Protein AF-A0AAE5CD19-F1 (afdb_monomer)

Radius of gyration: 21.69 Å; Cα contacts (8 Å, |Δi|>4): 162; chains: 1; bounding box: 69×57×40 Å

Solvent-accessible surface area (backbone atoms only — not comparable to full-atom values): 7907 Å² total; per-residue (Å²): 138,84,85,74,81,78,76,80,74,82,82,77,81,80,73,78,92,64,81,85,75,80,87,61,86,78,75,62,69,65,60,58,51,48,54,55,46,37,50,36,48,56,44,69,66,53,40,55,55,31,34,71,32,53,20,69,50,79,96,40,81,47,57,15,34,71,37,61,49,68,85,65,26,62,95,96,45,74,16,48,37,69,41,27,36,34,30,17,65,59,50,43,35,77,86,30,97,73,5,43,59,59,56,62,34,64,70,57,36,20,67,74,57,75,46,55,65,70,56,47,8,51,52,49,52,48,53,62,56,59,70,80,111

Mean predicted aligned error: 9.45 Å

Secondary structure (DSSP, 8-state):
----------------SS-----SPPPPHHHHHHHHHHHHHS-HHHHHHHHTSBPSSTT--SBPEEEEPTTSSSTT-PPPGGGEEEE-HHHHSTTSTT-HHHH-SHHHHHHHHT--HHHHHHHHHHHHHHTT-

pLDDT: mean 85.69, std 14.54, range [39.94, 97.56]

Sequence (133 aa):
MTDRKGYRQWNSTLRRRTPLRANKRLRPVGDKKRERWERAYGSEERVTFVGRMECCVPGCENPSECAHLPGSGGMGMKGPYTETINLCPRHHRHDFDGSLHDLGSVERFDAKWKTDLRQVAKDLQRKWRERDE

Foldseek 3Di:
DDDDPDDPPDPCPDDDPDPDDPPDDDDDPVVVVVVLCCQQAVDPVSQVVLQQDFAQQPPGRAGFGFAAAAPQDDVPGGHGNLRTAGHHCAQDDPPHDLRCVNLRHQVSNCVVRVGNSNVRSNVSVVVVVVVVD

Nearest PDB structures (foldseek):
  6xzt-assembly2_B  TM=2.558E-01  e=4.563E+00  Thermus oshimai JL-2
  7ada-assembly2_B  TM=2.622E-01  e=5.957E+00  Thermus oshimai JL-2

Structure (mmCIF, N/CA/C/O backbone):
data_AF-A0AAE5CD19-F1
#
_entry.id   AF-A0AAE5CD19-F1
#
loop_
_atom_site.group_PDB
_atom_site.id
_atom_site.type_symbol
_atom_site.label_atom_id
_atom_site.label_alt_id
_atom_site.label_comp_id
_atom_site.label_asym_id
_atom_site.label_entity_id
_atom_site.label_seq_id
_atom_site.pdbx_PDB_ins_code
_atom_site.Cartn_x
_atom_site.Cartn_y
_atom_site.Cartn_z
_atom_site.occupancy
_atom_site.B_iso_or_equiv
_atom_site.auth_seq_id
_atom_site.auth_comp_id
_atom_site.auth_asym_id
_atom_site.auth_atom_id
_atom_site.pdbx_PDB_model_num
ATOM 1 N N . MET A 1 1 ? 48.087 15.280 16.980 1.00 39.94 1 MET A N 1
ATOM 2 C CA . MET A 1 1 ? 47.480 16.548 16.520 1.00 39.94 1 MET A CA 1
ATOM 3 C C . MET A 1 1 ? 46.098 16.237 15.963 1.00 39.94 1 MET A C 1
ATOM 5 O O . MET A 1 1 ? 45.994 15.764 14.843 1.00 39.94 1 MET A O 1
ATOM 9 N N . THR A 1 2 ? 45.048 16.372 16.775 1.00 45.84 2 THR A N 1
ATOM 10 C CA . THR A 1 2 ? 43.661 16.098 16.362 1.00 45.84 2 THR A CA 1
ATOM 11 C C . THR A 1 2 ? 42.988 17.407 15.974 1.00 45.84 2 THR A C 1
ATOM 13 O O . THR A 1 2 ? 42.637 18.204 16.846 1.00 45.84 2 THR A O 1
ATOM 16 N N . ASP A 1 3 ? 42.842 17.620 14.671 1.00 45.28 3 ASP A N 1
ATOM 17 C CA . ASP A 1 3 ? 42.113 18.736 14.077 1.00 45.28 3 ASP A CA 1
ATOM 18 C C . ASP A 1 3 ? 40.611 18.589 14.393 1.00 45.28 3 ASP A C 1
ATOM 20 O O . ASP A 1 3 ? 39.912 17.711 13.874 1.00 45.28 3 ASP A O 1
ATOM 24 N N . ARG A 1 4 ? 40.120 19.382 15.353 1.00 47.47 4 ARG A N 1
ATOM 25 C CA . ARG A 1 4 ? 38.695 19.447 15.694 1.00 47.47 4 ARG A CA 1
ATOM 26 C C . ARG A 1 4 ? 38.021 20.366 14.681 1.00 47.47 4 ARG A C 1
ATOM 28 O O . ARG A 1 4 ? 38.091 21.584 14.815 1.00 47.47 4 ARG A O 1
ATOM 35 N N . LYS A 1 5 ? 37.319 19.765 13.715 1.00 52.84 5 LYS A N 1
ATOM 36 C CA . LYS A 1 5 ? 36.397 20.442 12.789 1.00 52.84 5 LYS A CA 1
ATOM 37 C C . LYS A 1 5 ? 35.542 21.469 13.543 1.00 52.84 5 LYS A C 1
ATOM 39 O O . LYS A 1 5 ? 34.690 21.108 14.355 1.00 52.84 5 LYS A O 1
ATOM 44 N N . GLY A 1 6 ? 35.790 22.748 13.266 1.00 45.53 6 GLY A N 1
ATOM 45 C CA . GLY A 1 6 ? 35.013 23.862 13.788 1.00 45.53 6 GLY A CA 1
ATOM 46 C C . GLY A 1 6 ? 33.579 23.803 13.272 1.00 45.53 6 GLY A C 1
ATOM 47 O O . GLY A 1 6 ? 33.321 24.007 12.087 1.00 45.53 6 GLY A O 1
ATOM 48 N N . TYR A 1 7 ? 32.628 23.541 14.164 1.00 54.97 7 TYR A N 1
ATOM 49 C CA . TYR A 1 7 ? 31.220 23.778 13.876 1.00 54.97 7 TYR A CA 1
ATOM 50 C C . TYR A 1 7 ? 31.005 25.294 13.786 1.00 54.97 7 TYR A C 1
ATOM 52 O O . TYR A 1 7 ? 31.209 26.011 14.767 1.00 54.97 7 TYR A O 1
ATOM 60 N N . ARG A 1 8 ? 30.614 25.800 12.606 1.00 56.47 8 ARG A N 1
ATOM 61 C CA . ARG A 1 8 ? 30.170 27.193 12.436 1.00 56.47 8 ARG A CA 1
ATOM 62 C C . ARG A 1 8 ? 29.020 27.453 13.412 1.00 56.47 8 ARG A C 1
ATOM 64 O O . ARG A 1 8 ? 27.945 26.877 13.259 1.00 56.47 8 ARG A O 1
ATOM 71 N N . GLN A 1 9 ? 29.245 28.314 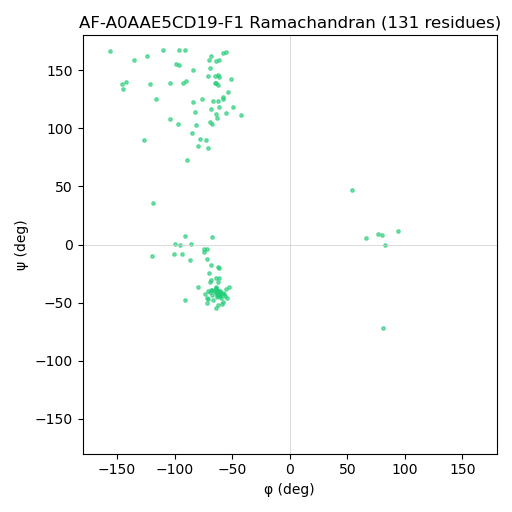14.403 1.00 59.34 9 GLN A N 1
ATOM 72 C CA . GLN A 1 9 ? 28.179 28.802 15.272 1.00 59.34 9 GLN A CA 1
ATOM 73 C C . GLN A 1 9 ? 27.105 29.483 14.417 1.00 59.34 9 GLN A C 1
ATOM 75 O O . GLN A 1 9 ? 27.388 30.352 13.591 1.00 59.34 9 GLN A O 1
ATOM 80 N N . TRP A 1 10 ? 25.865 29.047 14.601 1.00 57.53 10 TRP A N 1
ATOM 81 C CA . TRP A 1 10 ? 24.693 29.584 13.925 1.00 57.53 10 TRP A CA 1
ATOM 82 C C . TRP A 1 10 ? 24.430 31.003 14.454 1.00 57.53 10 TRP A C 1
ATOM 84 O O . TRP A 1 10 ? 23.988 31.174 15.587 1.00 57.53 10 TRP A O 1
ATOM 94 N N . ASN A 1 11 ? 24.745 32.035 13.668 1.00 62.69 11 ASN A N 1
ATOM 95 C CA . ASN A 1 11 ? 24.623 33.430 14.097 1.00 62.69 11 ASN A CA 1
ATOM 96 C C . ASN A 1 11 ? 23.217 33.971 13.768 1.00 62.69 11 ASN A C 1
ATOM 98 O O . ASN A 1 11 ? 23.029 34.719 12.808 1.00 62.69 11 ASN A O 1
ATOM 102 N N . SER A 1 12 ? 22.191 33.537 14.510 1.00 63.88 12 SER A N 1
ATOM 103 C CA . SER A 1 12 ? 20.818 34.016 14.300 1.00 63.88 12 SER A CA 1
ATOM 104 C C . SER A 1 12 ? 20.601 35.382 14.955 1.00 63.88 12 SER A C 1
ATOM 106 O O . SER A 1 12 ? 20.082 35.485 16.065 1.00 63.88 12 SER A O 1
ATOM 108 N N . THR A 1 13 ? 20.954 36.455 14.251 1.00 66.00 13 THR A N 1
ATOM 109 C CA . THR A 1 13 ? 20.591 37.835 14.634 1.00 66.00 13 THR A CA 1
ATOM 110 C C . THR A 1 13 ? 19.114 38.160 14.369 1.00 66.00 13 THR A C 1
ATOM 112 O O . THR A 1 13 ? 18.625 39.225 14.748 1.00 66.00 13 THR A O 1
ATOM 115 N N . LEU A 1 14 ? 18.363 37.233 13.764 1.00 70.06 14 LEU A N 1
ATOM 116 C CA . LEU A 1 14 ? 16.932 37.363 13.500 1.00 70.06 14 LEU A CA 1
ATOM 117 C C . LEU A 1 14 ? 16.116 37.219 14.794 1.00 70.06 14 LEU A C 1
ATOM 119 O O . LEU A 1 14 ? 15.671 36.133 15.164 1.00 70.06 14 LEU A O 1
ATOM 123 N N . ARG A 1 15 ? 15.881 38.340 15.480 1.00 63.88 15 ARG A N 1
ATOM 124 C CA . ARG A 1 15 ? 14.909 38.420 16.579 1.00 63.88 15 ARG A CA 1
ATOM 125 C C . ARG A 1 15 ? 13.514 38.665 16.002 1.00 63.88 15 ARG A C 1
ATOM 127 O O . ARG A 1 15 ? 13.294 39.645 15.291 1.00 63.88 15 ARG A O 1
ATOM 134 N N . ARG A 1 16 ? 12.550 37.786 16.302 1.00 61.62 16 ARG A N 1
ATOM 135 C CA . ARG A 1 16 ? 11.141 38.013 15.931 1.00 61.62 16 ARG A CA 1
ATOM 136 C C . ARG A 1 16 ? 10.627 39.275 16.627 1.00 61.62 16 ARG A C 1
ATOM 138 O O . ARG A 1 16 ? 10.657 39.350 17.849 1.00 61.62 16 ARG A O 1
ATOM 145 N N . ARG A 1 17 ? 10.125 40.237 15.844 1.00 69.50 17 ARG A N 1
ATOM 146 C CA . ARG A 1 17 ? 9.523 41.487 16.349 1.00 69.50 17 ARG A CA 1
ATOM 147 C C . ARG A 1 17 ? 8.180 41.267 17.049 1.00 69.50 17 ARG A C 1
ATOM 149 O O . ARG A 1 17 ? 7.795 42.069 17.889 1.00 69.50 17 ARG A O 1
ATOM 156 N N . THR A 1 18 ? 7.477 40.185 16.719 1.00 74.12 18 THR A N 1
ATOM 157 C CA . THR A 1 18 ? 6.143 39.892 17.254 1.00 74.12 18 THR A CA 1
ATOM 158 C C . THR A 1 18 ? 6.189 38.609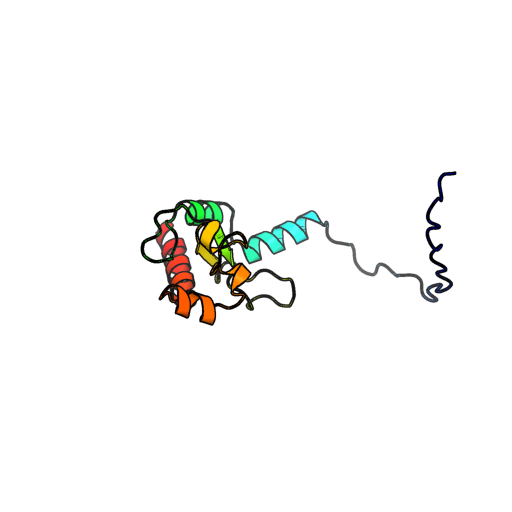 18.083 1.00 74.12 18 THR A C 1
ATOM 160 O O . THR A 1 18 ? 6.620 37.574 17.560 1.00 74.12 18 THR A O 1
ATOM 163 N N . PRO A 1 19 ? 5.750 38.631 19.354 1.00 74.94 19 PRO A N 1
ATOM 164 C CA . PRO A 1 19 ? 5.608 37.409 20.131 1.00 74.94 19 PRO A CA 1
ATOM 165 C C . PRO A 1 19 ? 4.566 36.499 19.470 1.00 74.94 19 PRO A C 1
ATOM 167 O O . PRO A 1 19 ? 3.511 36.962 19.030 1.00 74.94 19 PRO A O 1
ATOM 170 N N . LEU A 1 20 ? 4.857 35.196 19.396 1.00 74.38 20 LEU A N 1
ATOM 171 C CA . LEU A 1 20 ? 3.873 34.208 18.960 1.00 74.38 20 LEU A CA 1
ATOM 172 C C . LEU A 1 20 ? 2.721 34.202 19.964 1.00 74.38 20 LEU A C 1
ATOM 174 O O . LEU A 1 20 ? 2.873 33.734 21.089 1.00 74.38 20 LEU A O 1
ATOM 178 N N . ARG A 1 21 ? 1.559 34.708 19.557 1.00 70.69 21 ARG A N 1
ATOM 179 C CA . ARG A 1 21 ? 0.337 34.546 20.339 1.00 70.69 21 ARG A CA 1
ATOM 180 C C . ARG A 1 21 ? -0.246 33.175 20.022 1.00 70.69 21 ARG A C 1
ATOM 182 O O . ARG A 1 21 ? -0.645 32.907 18.888 1.00 70.69 21 ARG A O 1
ATOM 189 N N . ALA A 1 22 ? -0.259 32.285 21.011 1.00 71.25 22 ALA A N 1
ATOM 190 C CA . ALA A 1 22 ? -0.931 30.998 20.901 1.00 71.25 22 ALA A CA 1
ATOM 191 C C . ALA A 1 22 ? -2.452 31.225 20.920 1.00 71.25 22 ALA A C 1
ATOM 193 O O . ALA A 1 22 ? -3.098 31.127 21.955 1.00 71.25 22 ALA A O 1
ATOM 194 N N . ASN A 1 23 ? -3.028 31.559 19.765 1.00 71.38 23 ASN A N 1
ATOM 195 C CA . ASN A 1 23 ? -4.456 31.878 19.648 1.00 71.38 23 ASN A CA 1
ATOM 196 C C . ASN A 1 23 ? -5.366 30.635 19.718 1.00 71.38 23 ASN A C 1
ATOM 198 O O . ASN A 1 23 ? -6.586 30.766 19.699 1.00 71.38 23 ASN A O 1
ATOM 202 N N . LYS A 1 24 ? -4.798 29.422 19.748 1.00 71.31 24 LYS A N 1
ATOM 203 C CA . LYS A 1 24 ? -5.538 28.154 19.800 1.00 71.31 24 LYS A CA 1
ATOM 204 C C . LYS A 1 24 ? -4.809 27.161 20.700 1.00 71.31 24 LYS A C 1
ATOM 206 O O . LYS A 1 24 ? -3.583 27.056 20.630 1.00 71.31 24 LYS A O 1
ATOM 211 N N . ARG A 1 25 ? -5.561 26.395 21.500 1.00 77.44 25 ARG A N 1
ATOM 212 C CA . ARG A 1 25 ? -5.014 25.227 22.206 1.00 77.44 25 ARG A CA 1
ATOM 213 C C . ARG A 1 25 ? -4.445 24.262 21.167 1.00 77.44 25 ARG A C 1
ATOM 215 O O . ARG A 1 25 ? -5.134 23.890 20.215 1.00 77.44 25 ARG A O 1
ATOM 222 N N . LEU A 1 26 ? -3.179 23.887 21.325 1.00 75.62 26 LEU A N 1
ATOM 223 C CA . LEU A 1 26 ? -2.570 22.872 20.474 1.00 75.62 26 LEU A CA 1
ATOM 224 C C . LEU A 1 26 ? -3.251 21.537 20.770 1.00 75.62 26 LEU A C 1
ATOM 226 O O . LEU A 1 26 ? -3.279 21.094 21.916 1.00 75.62 26 LEU A O 1
ATOM 230 N N . ARG A 1 27 ? -3.804 20.899 19.735 1.00 74.25 27 ARG A N 1
ATOM 231 C CA . ARG A 1 27 ? -4.276 19.517 19.858 1.00 74.25 27 ARG A CA 1
ATOM 232 C C . ARG A 1 27 ? -3.091 18.605 20.209 1.00 74.25 27 ARG A C 1
ATOM 234 O O . ARG A 1 27 ? -2.003 18.837 19.660 1.00 74.25 27 ARG A O 1
ATOM 241 N N . PRO A 1 28 ? -3.295 17.572 21.041 1.00 78.44 28 PRO A N 1
ATOM 242 C CA . PRO A 1 28 ? -2.289 16.551 21.293 1.00 78.44 28 PRO A CA 1
ATOM 243 C C . PRO A 1 28 ? -1.727 15.976 19.989 1.00 78.44 28 PRO A C 1
ATOM 245 O O . PRO A 1 28 ? -2.437 15.783 19.000 1.00 78.44 28 PRO A O 1
ATOM 248 N N . VAL A 1 29 ? -0.424 15.693 19.979 1.00 79.62 29 VAL A N 1
ATOM 249 C CA . VAL A 1 29 ? 0.253 15.099 18.815 1.00 79.62 29 VAL A CA 1
ATOM 250 C C . VAL A 1 29 ? -0.314 13.708 18.494 1.00 79.62 29 VAL A C 1
ATOM 252 O O . VAL A 1 29 ? -0.392 13.342 17.320 1.00 79.62 29 VAL A O 1
ATOM 255 N N . GLY A 1 30 ? -0.755 12.966 19.518 1.00 82.62 30 GLY A N 1
ATOM 256 C CA . GLY A 1 30 ? -1.352 11.633 19.389 1.00 82.62 30 GLY A CA 1
ATOM 257 C C . GLY A 1 30 ? -2.589 11.615 18.493 1.00 82.62 30 GLY A C 1
ATOM 258 O O . GLY A 1 30 ? -2.625 10.845 17.536 1.00 82.62 30 GLY A O 1
ATOM 259 N N . ASP A 1 31 ? -3.537 12.526 18.721 1.00 83.88 31 ASP A N 1
ATOM 260 C CA . ASP A 1 31 ? -4.785 12.596 17.949 1.00 83.88 31 ASP A CA 1
ATOM 261 C C . ASP A 1 31 ? -4.511 12.834 16.463 1.00 83.88 31 ASP A C 1
ATOM 263 O O . ASP A 1 31 ? -5.040 12.142 15.598 1.00 83.88 31 ASP A O 1
ATOM 267 N N . LYS A 1 32 ? -3.598 13.763 16.154 1.00 85.12 32 LYS A N 1
ATOM 268 C CA . LYS A 1 32 ? -3.201 14.057 14.769 1.00 85.12 32 LYS A CA 1
ATOM 269 C C . LYS A 1 32 ? -2.519 12.867 14.097 1.00 85.12 32 LYS A C 1
ATOM 271 O O . LYS A 1 32 ? -2.673 12.670 12.892 1.00 85.12 32 LYS A O 1
ATOM 276 N N . LYS A 1 33 ? -1.719 12.103 14.851 1.00 88.50 33 LYS A N 1
ATOM 277 C CA . LYS A 1 33 ? -1.058 10.894 14.345 1.00 88.50 33 LYS A CA 1
ATOM 278 C C . LYS A 1 33 ? -2.095 9.816 14.035 1.00 88.50 33 LYS A C 1
ATOM 280 O O . LYS A 1 33 ? -2.010 9.216 12.967 1.00 88.50 33 LYS A O 1
ATOM 285 N N . ARG A 1 34 ? -3.070 9.625 14.927 1.00 89.62 34 ARG A N 1
ATOM 286 C CA . ARG A 1 34 ? -4.168 8.672 14.756 1.00 89.62 34 ARG A CA 1
ATOM 287 C C . ARG A 1 34 ? -5.037 9.021 13.548 1.00 89.62 34 ARG A C 1
ATOM 289 O O . ARG A 1 34 ? -5.148 8.196 12.655 1.00 89.62 34 ARG A O 1
ATOM 296 N N . GLU A 1 35 ? -5.528 10.256 13.442 1.00 91.00 35 GLU A N 1
ATOM 297 C CA . GLU A 1 35 ? -6.342 10.707 12.297 1.00 91.00 35 GLU A CA 1
ATOM 298 C C . GLU A 1 35 ? -5.608 10.540 10.961 1.00 91.00 35 GLU A C 1
ATOM 300 O O . GLU A 1 35 ? -6.171 10.085 9.965 1.00 91.00 35 GLU A O 1
ATOM 305 N N . ARG A 1 36 ? -4.313 10.886 10.924 1.00 91.38 36 ARG A N 1
ATOM 306 C CA . ARG A 1 36 ? -3.490 10.702 9.722 1.00 91.38 36 ARG A CA 1
ATOM 307 C C . ARG A 1 36 ? -3.383 9.229 9.342 1.00 91.38 36 ARG A C 1
ATOM 309 O O . ARG A 1 36 ? -3.367 8.922 8.149 1.00 91.38 36 ARG A O 1
ATOM 316 N N . TRP A 1 37 ? -3.245 8.362 10.339 1.00 94.38 37 TRP A N 1
ATOM 317 C CA . TRP A 1 37 ? -3.114 6.930 10.146 1.00 94.38 37 TRP A CA 1
ATOM 318 C C . TRP A 1 37 ? -4.435 6.310 9.682 1.00 94.38 37 TRP A C 1
ATOM 320 O O . TRP A 1 37 ? -4.431 5.627 8.666 1.00 94.38 37 TRP A O 1
ATOM 330 N N . GLU A 1 38 ? -5.561 6.645 10.314 1.00 95.06 38 GLU A N 1
ATOM 331 C CA . GLU A 1 38 ? -6.906 6.199 9.914 1.00 95.06 38 GLU A CA 1
ATOM 332 C C . GLU A 1 38 ? -7.247 6.664 8.492 1.00 95.06 38 GLU A C 1
ATOM 334 O O . GLU A 1 38 ? -7.684 5.875 7.663 1.00 95.06 38 GLU A O 1
ATOM 339 N N . ARG A 1 39 ? -6.939 7.915 8.127 1.00 94.00 39 ARG A N 1
ATOM 340 C CA . ARG A 1 39 ? -7.116 8.387 6.742 1.00 94.00 39 ARG A CA 1
ATOM 341 C C . ARG A 1 39 ? -6.275 7.583 5.741 1.00 94.00 39 ARG A C 1
ATOM 343 O O . ARG A 1 39 ? -6.730 7.316 4.632 1.00 94.00 39 ARG A O 1
ATOM 350 N N . ALA A 1 40 ? -5.032 7.256 6.097 1.00 94.94 40 ALA A N 1
ATOM 351 C CA . ALA A 1 40 ? -4.098 6.593 5.190 1.00 94.94 40 ALA A CA 1
ATOM 352 C C . ALA A 1 40 ? -4.340 5.081 5.077 1.00 94.94 40 ALA A C 1
ATOM 354 O O . ALA A 1 40 ? -4.174 4.533 3.997 1.00 94.94 40 ALA A O 1
ATOM 355 N N . TYR 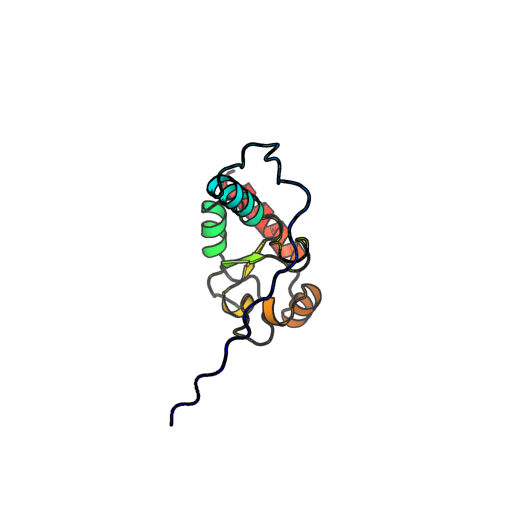A 1 41 ? -4.714 4.407 6.162 1.00 95.19 41 TYR A N 1
ATOM 356 C CA . TYR A 1 41 ? -4.791 2.944 6.228 1.00 95.19 41 TYR A CA 1
ATOM 357 C C . TYR A 1 41 ? -6.191 2.408 6.550 1.00 95.19 41 TYR A C 1
ATOM 359 O O . TYR A 1 41 ? -6.425 1.213 6.414 1.00 95.19 41 TYR A O 1
ATOM 367 N N . GLY A 1 42 ? -7.135 3.269 6.931 1.00 95.25 42 GLY A N 1
ATOM 368 C CA . GLY A 1 42 ? -8.505 2.909 7.294 1.00 95.25 42 GLY A CA 1
ATOM 369 C C . GLY A 1 42 ? -8.584 2.399 8.728 1.00 95.25 42 GLY A C 1
ATOM 370 O O . GLY A 1 42 ? -9.073 3.094 9.614 1.00 95.25 42 GLY A O 1
ATOM 371 N N . SER A 1 43 ? -8.071 1.194 8.959 1.00 95.75 43 SER A N 1
ATOM 372 C CA . SER A 1 43 ? -8.087 0.506 10.251 1.00 95.75 43 SER A CA 1
ATOM 373 C C . SER A 1 43 ? -6.958 -0.524 10.329 1.00 95.75 43 SER A C 1
ATOM 375 O O . SER A 1 43 ? -6.339 -0.867 9.321 1.00 95.75 43 SER A O 1
ATOM 377 N N . GLU A 1 44 ? -6.675 -1.035 11.529 1.00 96.50 44 GLU A N 1
ATOM 378 C CA . GLU A 1 44 ? -5.632 -2.064 11.715 1.00 96.50 44 GLU A CA 1
ATOM 379 C C . GLU A 1 44 ? -6.063 -3.372 11.083 1.00 96.50 44 GLU A C 1
ATOM 381 O O . GLU A 1 44 ? -5.303 -4.021 10.373 1.00 96.50 44 GLU A O 1
ATOM 386 N N . GLU A 1 45 ? -7.343 -3.665 11.234 1.00 96.12 45 GLU A N 1
ATOM 387 C CA . GLU A 1 45 ? -7.993 -4.803 10.631 1.00 96.12 45 GLU A CA 1
ATOM 388 C C . GLU A 1 45 ? -7.882 -4.809 9.101 1.00 96.12 45 GLU A C 1
ATOM 390 O O . GLU A 1 45 ? -7.568 -5.847 8.519 1.00 96.12 45 GLU A O 1
ATOM 395 N N . ARG A 1 46 ? -8.039 -3.650 8.443 1.00 95.81 46 ARG A N 1
ATOM 396 C CA . ARG A 1 46 ? -7.816 -3.528 6.996 1.00 95.81 46 ARG A CA 1
ATOM 397 C C . ARG A 1 46 ? -6.372 -3.839 6.633 1.00 95.81 46 ARG A C 1
ATOM 399 O O . ARG A 1 46 ? -6.128 -4.554 5.666 1.00 95.81 46 ARG A O 1
ATOM 406 N N . VAL A 1 47 ? -5.410 -3.326 7.397 1.00 97.06 47 VAL A N 1
ATOM 407 C CA . VAL A 1 47 ? -3.986 -3.609 7.164 1.00 97.06 47 VAL A CA 1
ATOM 408 C C . VAL A 1 47 ? -3.698 -5.102 7.323 1.00 97.06 47 VAL A C 1
ATOM 410 O O . VAL A 1 47 ? -3.016 -5.674 6.476 1.00 97.06 47 VAL A O 1
ATOM 413 N N . THR A 1 48 ? -4.254 -5.752 8.347 1.00 96.69 48 THR A N 1
ATOM 414 C CA . THR A 1 48 ? -4.133 -7.202 8.544 1.00 96.69 48 THR A CA 1
ATOM 415 C C . THR A 1 48 ? -4.798 -7.993 7.420 1.00 96.69 48 THR A C 1
ATOM 417 O O . THR A 1 48 ? -4.222 -8.971 6.950 1.00 96.69 48 THR A O 1
ATOM 420 N N . PHE A 1 49 ? -5.980 -7.575 6.964 1.00 96.12 49 PHE A N 1
ATOM 421 C CA . PHE A 1 49 ? -6.679 -8.186 5.835 1.00 96.12 49 PHE A CA 1
ATOM 422 C C . PHE A 1 49 ? -5.830 -8.134 4.563 1.00 96.12 49 PHE A C 1
ATOM 424 O O . PHE A 1 49 ? -5.566 -9.176 3.970 1.00 96.12 49 PHE A O 1
ATOM 431 N N . VAL A 1 50 ? -5.319 -6.951 4.203 1.00 96.88 50 VAL A N 1
ATOM 432 C CA . VAL A 1 50 ? -4.422 -6.783 3.048 1.00 96.88 50 VAL A CA 1
ATOM 433 C C . VAL A 1 50 ? -3.151 -7.614 3.215 1.00 96.88 50 VAL A C 1
ATOM 435 O O . VAL A 1 50 ? -2.697 -8.236 2.261 1.00 96.88 50 VAL A O 1
ATOM 438 N N . GLY A 1 51 ? -2.603 -7.672 4.432 1.00 96.56 51 GLY A N 1
ATOM 439 C CA . GLY A 1 51 ? -1.386 -8.421 4.742 1.00 96.56 51 GLY A CA 1
ATOM 440 C C . GLY A 1 51 ? -1.485 -9.935 4.530 1.00 96.56 51 GLY A C 1
ATOM 441 O O . GLY A 1 51 ? -0.469 -10.613 4.410 1.00 96.56 51 GLY A O 1
ATOM 442 N N . ARG A 1 52 ? -2.707 -10.473 4.475 1.00 95.44 52 ARG A N 1
ATOM 443 C CA . ARG A 1 52 ? -2.981 -11.895 4.217 1.00 95.44 52 ARG A CA 1
ATOM 444 C C . ARG A 1 52 ? -3.236 -12.202 2.742 1.00 95.44 52 ARG A C 1
ATOM 446 O O . ARG A 1 52 ? -3.360 -13.368 2.392 1.00 95.44 52 ARG A O 1
ATOM 453 N N . MET A 1 53 ? -3.346 -11.183 1.893 1.00 95.62 53 MET A N 1
ATOM 454 C CA . MET A 1 53 ? -3.576 -11.363 0.463 1.00 95.62 53 MET A CA 1
ATOM 455 C C . MET A 1 53 ? -2.260 -11.617 -0.276 1.00 95.62 53 MET A C 1
ATOM 457 O O . MET A 1 53 ? -1.207 -11.088 0.090 1.00 95.62 53 MET A O 1
ATOM 461 N N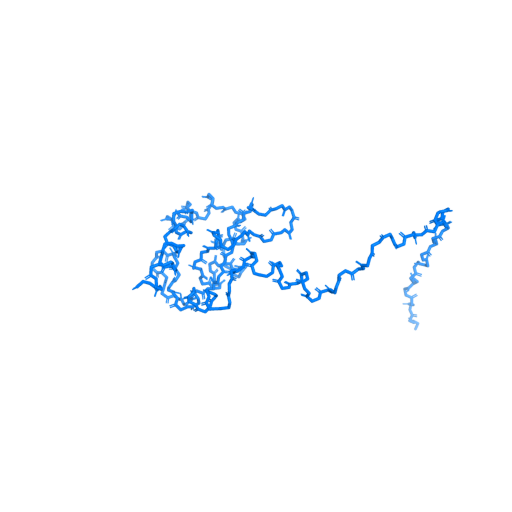 . GLU A 1 54 ? -2.338 -12.374 -1.364 1.00 96.06 54 GLU A N 1
ATOM 462 C CA . GLU A 1 54 ? -1.241 -12.520 -2.324 1.00 96.06 54 GLU A CA 1
ATOM 463 C C . GLU A 1 54 ? -0.933 -11.188 -3.006 1.00 96.06 54 GLU A C 1
ATOM 465 O O . GLU A 1 54 ? -1.773 -10.288 -3.047 1.00 96.06 54 GLU A O 1
ATOM 470 N N . CYS A 1 55 ? 0.278 -11.043 -3.531 1.00 97.06 55 CYS A N 1
ATOM 471 C CA . CYS A 1 55 ? 0.690 -9.855 -4.265 1.00 97.06 55 CYS A CA 1
ATOM 472 C C . CYS A 1 55 ? -0.135 -9.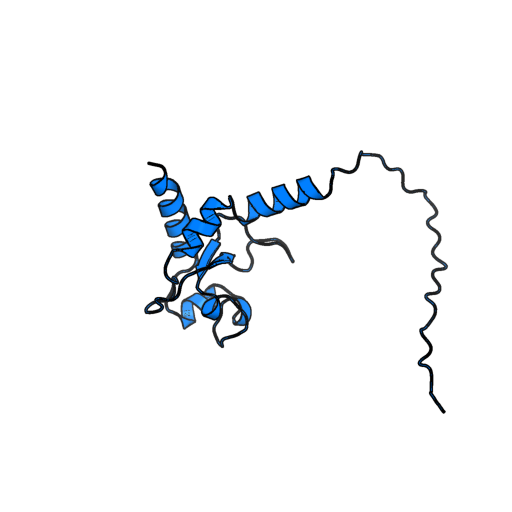691 -5.549 1.00 97.06 55 CYS A C 1
ATOM 474 O O . CYS A 1 55 ? -0.373 -10.651 -6.273 1.00 97.06 55 CYS A O 1
ATOM 476 N N . CYS A 1 56 ? -0.533 -8.464 -5.886 1.00 96.81 56 CYS A N 1
ATOM 477 C CA . CYS A 1 56 ? -1.299 -8.202 -7.106 1.00 96.81 56 CYS A CA 1
ATOM 478 C C . CYS A 1 56 ? -0.479 -8.333 -8.404 1.00 96.81 56 CYS A C 1
ATOM 480 O O . CYS A 1 56 ? -1.032 -8.181 -9.491 1.00 96.81 56 CYS A O 1
ATOM 482 N N . VAL A 1 57 ? 0.832 -8.581 -8.308 1.00 96.81 57 VAL A N 1
ATOM 483 C CA . VAL A 1 57 ? 1.691 -8.859 -9.465 1.00 96.81 57 VAL A CA 1
ATOM 484 C C . VAL A 1 57 ? 1.442 -10.296 -9.948 1.00 96.81 57 VAL A C 1
ATOM 486 O O . VAL A 1 57 ? 1.605 -11.222 -9.151 1.00 96.81 57 VAL A O 1
ATOM 489 N N . PRO A 1 58 ? 1.099 -10.513 -11.233 1.00 95.81 58 PRO A N 1
ATOM 490 C CA . PRO A 1 58 ? 0.834 -11.841 -11.776 1.00 95.81 58 PRO A CA 1
ATOM 491 C C . PRO A 1 58 ? 1.988 -12.819 -11.523 1.00 95.81 58 PRO A C 1
ATOM 493 O O . PRO A 1 58 ? 3.148 -12.507 -11.789 1.00 95.81 58 PRO A O 1
ATOM 496 N N . GLY A 1 59 ? 1.663 -14.009 -11.012 1.00 94.25 59 GLY A N 1
ATOM 497 C CA . GLY A 1 59 ? 2.645 -15.052 -10.697 1.00 94.25 59 GLY A CA 1
ATOM 498 C C . GLY A 1 59 ? 3.453 -14.817 -9.415 1.00 94.25 59 GLY A C 1
ATOM 499 O O . GLY A 1 59 ? 4.419 -15.537 -9.172 1.00 94.25 59 GLY A O 1
ATOM 500 N N . CYS A 1 60 ? 3.100 -13.822 -8.592 1.00 95.00 60 CYS A N 1
ATOM 501 C CA . CYS A 1 60 ? 3.744 -13.587 -7.303 1.00 95.00 60 CYS A CA 1
ATOM 502 C C . CYS A 1 60 ? 2.867 -14.052 -6.132 1.00 95.00 60 CYS A C 1
ATOM 504 O O . CYS A 1 60 ? 1.921 -13.376 -5.746 1.00 95.00 60 CYS A O 1
ATOM 506 N N . GLU A 1 61 ? 3.265 -15.148 -5.491 1.00 94.56 61 GLU A N 1
ATOM 507 C CA . GLU A 1 61 ? 2.537 -15.768 -4.366 1.00 94.56 61 GLU A CA 1
ATOM 508 C C . GLU A 1 61 ? 2.982 -15.240 -2.987 1.00 94.56 61 GLU A C 1
ATOM 510 O O . GLU A 1 61 ? 2.604 -15.757 -1.939 1.00 94.56 61 GLU A O 1
ATOM 515 N N . ASN A 1 62 ? 3.826 -14.204 -2.957 1.00 95.12 62 ASN A N 1
ATOM 516 C CA . ASN A 1 62 ? 4.320 -13.656 -1.696 1.00 95.12 62 ASN A CA 1
ATOM 517 C C . ASN A 1 62 ? 3.212 -12.903 -0.943 1.00 95.12 62 ASN A C 1
ATOM 519 O O . ASN A 1 62 ? 2.425 -12.192 -1.579 1.00 95.12 62 ASN A O 1
ATOM 523 N N . PRO A 1 63 ? 3.209 -12.956 0.403 1.00 94.94 63 PRO A N 1
ATOM 524 C CA . PRO A 1 63 ? 2.272 -12.187 1.206 1.00 94.94 63 PRO A CA 1
ATOM 525 C C . PRO A 1 63 ? 2.473 -10.685 0.994 1.00 94.94 63 PRO A C 1
ATOM 527 O O . PRO A 1 63 ? 3.593 -10.199 0.782 1.00 94.94 63 PRO A O 1
ATOM 530 N N . SER A 1 64 ? 1.366 -9.955 1.050 1.00 96.88 64 SER A N 1
ATOM 531 C CA . SER A 1 64 ? 1.335 -8.527 0.761 1.00 96.88 64 SER A CA 1
ATOM 532 C C . SER A 1 64 ? 1.540 -7.648 1.989 1.00 96.88 64 SER A C 1
ATOM 534 O O . SER A 1 64 ? 1.455 -8.066 3.137 1.00 96.88 64 SER A O 1
ATOM 536 N N . GLU A 1 65 ? 1.778 -6.373 1.728 1.00 96.44 65 GLU A N 1
ATOM 537 C CA . GLU A 1 65 ? 1.611 -5.265 2.649 1.00 96.44 65 GLU A CA 1
ATOM 538 C C . GLU A 1 65 ? 0.664 -4.224 2.035 1.00 96.44 65 GLU A C 1
ATOM 540 O O . GLU A 1 65 ? 0.398 -4.218 0.831 1.00 96.44 65 GLU A O 1
ATOM 545 N N . CYS A 1 66 ? 0.120 -3.351 2.884 1.00 96.56 66 CYS A N 1
ATOM 546 C CA . CYS A 1 66 ? -0.793 -2.290 2.469 1.00 96.56 66 CYS A CA 1
ATOM 547 C C . CYS A 1 66 ? 0.002 -1.128 1.853 1.00 96.56 66 CYS A C 1
ATOM 549 O O . CYS A 1 66 ? 0.468 -0.231 2.565 1.00 96.56 66 CYS A O 1
ATOM 551 N N . ALA A 1 67 ? 0.199 -1.186 0.535 1.00 95.50 67 ALA A N 1
ATOM 552 C CA . ALA A 1 67 ? 0.991 -0.232 -0.234 1.00 95.50 67 ALA A CA 1
ATOM 553 C C . ALA A 1 67 ? 0.118 0.900 -0.786 1.00 95.50 67 ALA A C 1
ATOM 555 O O . ALA A 1 67 ? -0.987 0.650 -1.256 1.00 95.50 67 ALA A O 1
ATOM 556 N N . HIS A 1 68 ? 0.606 2.141 -0.756 1.00 94.75 68 HIS A N 1
ATOM 557 C CA . HIS A 1 68 ? -0.096 3.305 -1.316 1.00 94.75 68 HIS A CA 1
ATOM 558 C C . HIS A 1 68 ? 0.277 3.519 -2.780 1.00 94.75 68 HIS A C 1
ATOM 560 O O . HIS A 1 68 ? 1.456 3.446 -3.126 1.00 94.75 68 HIS A O 1
ATOM 566 N N . LEU A 1 69 ? -0.696 3.887 -3.616 1.00 92.75 69 LEU A N 1
ATOM 567 C CA . LEU A 1 69 ? -0.391 4.386 -4.956 1.00 92.75 69 LEU A CA 1
ATOM 568 C C . LEU A 1 69 ? 0.371 5.727 -4.880 1.00 92.75 69 LEU A C 1
ATOM 570 O O . LEU A 1 69 ? 0.044 6.581 -4.046 1.00 92.75 69 LEU A O 1
ATOM 574 N N . PRO A 1 70 ? 1.392 5.944 -5.728 1.00 87.00 70 PRO A N 1
ATOM 575 C CA . PRO A 1 70 ? 2.102 7.214 -5.783 1.00 87.00 70 PRO A CA 1
ATOM 576 C C . PRO A 1 70 ? 1.218 8.330 -6.359 1.00 87.00 70 PRO A C 1
ATOM 578 O O . PRO A 1 70 ? 0.332 8.096 -7.177 1.00 87.00 70 PRO A O 1
ATOM 581 N N . GLY A 1 71 ? 1.491 9.572 -5.950 1.00 75.06 71 GLY A N 1
ATOM 582 C CA . GLY A 1 71 ? 0.903 10.774 -6.557 1.00 75.06 71 GLY A CA 1
ATOM 583 C C . GLY A 1 71 ? -0.491 11.171 -6.067 1.00 75.06 71 GLY A C 1
ATOM 584 O O . GLY A 1 71 ? -1.007 12.193 -6.510 1.00 75.06 71 GLY A O 1
ATOM 585 N N . SER A 1 72 ? -1.095 10.422 -5.145 1.00 67.94 72 SER A N 1
ATOM 586 C CA . SER A 1 72 ? -2.459 10.705 -4.693 1.00 67.94 72 SER A CA 1
ATOM 587 C C . SER A 1 72 ? -2.579 11.434 -3.350 1.00 67.94 72 SER A C 1
ATOM 589 O O . SER A 1 72 ? -3.646 11.919 -2.968 1.00 67.94 72 SER A O 1
ATOM 591 N N . GLY A 1 73 ? -1.462 11.588 -2.642 1.00 63.25 73 GLY A N 1
ATOM 592 C CA . GLY A 1 73 ? -1.310 12.588 -1.591 1.00 63.25 73 GLY A CA 1
ATOM 593 C C . GLY A 1 73 ? -0.625 13.845 -2.126 1.00 63.25 73 GLY A C 1
ATOM 594 O O . GLY A 1 73 ? 0.163 13.784 -3.067 1.00 63.25 73 GLY A O 1
ATOM 595 N N . GLY A 1 74 ? -0.866 14.995 -1.486 1.00 69.44 74 GLY A N 1
ATOM 596 C CA . GLY A 1 74 ? 0.006 16.161 -1.666 1.00 69.44 74 GLY A CA 1
ATOM 597 C C . GLY A 1 74 ? 1.469 15.817 -1.342 1.00 69.44 74 GLY A C 1
ATOM 598 O O . GLY A 1 74 ? 1.748 14.785 -0.733 1.00 69.44 74 GLY A O 1
ATOM 599 N N . MET A 1 75 ? 2.418 16.676 -1.725 1.00 73.25 75 MET A N 1
ATOM 600 C CA . MET A 1 75 ? 3.854 16.396 -1.576 1.00 73.25 75 MET A CA 1
ATOM 601 C C . MET A 1 75 ? 4.215 15.918 -0.153 1.00 73.25 75 MET A C 1
ATOM 603 O O . MET A 1 75 ? 3.999 16.627 0.830 1.00 73.25 75 MET A O 1
ATOM 607 N N . GLY A 1 76 ? 4.738 14.691 -0.043 1.00 72.31 76 GLY A N 1
ATOM 608 C CA . GLY A 1 76 ? 5.110 14.060 1.231 1.00 72.31 76 GLY A CA 1
ATOM 609 C C . GLY A 1 76 ? 3.953 13.446 2.035 1.00 72.31 76 GLY A C 1
ATOM 610 O O . GLY A 1 76 ? 4.155 13.040 3.182 1.00 72.31 76 GLY A O 1
ATOM 611 N N . MET A 1 77 ? 2.744 13.364 1.475 1.00 81.69 77 MET A N 1
ATOM 612 C CA . MET A 1 77 ? 1.600 12.704 2.101 1.00 81.69 77 MET A CA 1
ATOM 613 C C . MET A 1 77 ? 1.316 11.343 1.470 1.00 81.69 77 MET A C 1
ATOM 615 O O . MET A 1 77 ? 1.327 11.183 0.256 1.00 81.69 77 MET A O 1
ATOM 619 N N . LYS A 1 78 ? 0.992 10.365 2.321 1.00 88.00 78 LYS A N 1
ATOM 620 C CA . LYS A 1 78 ? 0.426 9.082 1.886 1.00 88.00 78 LYS A CA 1
ATOM 621 C C . LYS A 1 78 ? -0.951 9.305 1.253 1.00 88.00 78 LYS A C 1
ATOM 623 O O . LYS A 1 78 ? -1.704 10.154 1.749 1.00 88.00 78 LYS A O 1
ATOM 628 N N . GLY A 1 79 ? -1.302 8.522 0.239 1.00 89.69 79 GLY A N 1
ATOM 629 C CA . GLY A 1 79 ? -2.665 8.480 -0.294 1.00 89.69 79 GLY A CA 1
ATOM 630 C C . GLY A 1 79 ? -3.709 8.091 0.772 1.00 89.69 79 GLY A C 1
ATOM 631 O O . GLY A 1 79 ? -3.344 7.661 1.874 1.00 89.69 79 GLY A O 1
ATOM 632 N N . PRO A 1 80 ? -5.006 8.315 0.512 1.00 93.44 80 PRO A N 1
ATOM 633 C CA . PRO A 1 80 ? -6.090 7.732 1.298 1.00 93.44 80 PRO A CA 1
ATOM 634 C C . PRO A 1 80 ? -6.083 6.195 1.238 1.00 93.44 80 PRO A C 1
ATOM 636 O O . PRO A 1 80 ? -5.573 5.595 0.294 1.00 93.44 80 PRO A O 1
ATOM 639 N N . TYR A 1 81 ? -6.718 5.550 2.219 1.00 94.81 81 TYR A N 1
ATOM 640 C CA . TYR A 1 81 ? -6.821 4.083 2.287 1.00 94.81 81 TYR A CA 1
ATOM 641 C C . TYR A 1 81 ? -7.561 3.449 1.097 1.00 94.81 81 TYR A C 1
ATOM 643 O O . TYR A 1 81 ? -7.417 2.257 0.844 1.00 94.81 81 TYR A O 1
ATOM 651 N N . THR A 1 82 ? -8.375 4.222 0.374 1.00 94.44 82 THR A N 1
ATOM 652 C CA . THR A 1 82 ? -9.096 3.775 -0.829 1.00 94.44 82 THR A CA 1
ATOM 653 C C . THR A 1 82 ? -8.177 3.571 -2.030 1.00 94.44 82 THR A C 1
ATOM 655 O O . THR A 1 82 ? -8.593 2.998 -3.028 1.00 94.44 82 THR A O 1
ATOM 658 N N . GLU A 1 83 ? -6.938 4.045 -1.938 1.00 94.81 83 GLU A N 1
ATOM 659 C CA . GLU A 1 83 ? -5.913 3.947 -2.976 1.00 94.81 83 GLU A CA 1
ATOM 660 C C . GLU A 1 83 ? -4.710 3.155 -2.464 1.00 94.81 83 GLU A C 1
ATOM 662 O O . GLU A 1 83 ? -3.548 3.463 -2.745 1.00 94.81 83 GLU A O 1
ATOM 667 N N . THR A 1 84 ? -5.003 2.144 -1.652 1.00 96.25 84 THR A N 1
ATOM 668 C CA . THR A 1 84 ? -4.034 1.127 -1.273 1.00 96.25 84 THR A CA 1
ATOM 669 C C . THR A 1 84 ? -4.210 -0.116 -2.125 1.00 96.25 84 THR A C 1
ATOM 671 O O . THR A 1 84 ? -5.310 -0.398 -2.598 1.00 96.25 84 THR A O 1
ATOM 674 N N . ILE A 1 85 ? -3.140 -0.885 -2.265 1.00 97.00 85 ILE A N 1
ATOM 675 C CA . ILE A 1 85 ? -3.092 -2.148 -2.998 1.00 97.00 85 ILE A CA 1
ATOM 676 C C . ILE A 1 85 ? -2.325 -3.200 -2.190 1.00 97.00 85 ILE A C 1
ATOM 678 O O . ILE A 1 85 ? -1.542 -2.872 -1.296 1.00 97.00 85 ILE A O 1
ATOM 682 N N . ASN A 1 86 ? -2.568 -4.467 -2.508 1.00 97.56 86 ASN A N 1
ATOM 683 C CA . ASN A 1 86 ? -1.873 -5.628 -1.962 1.00 97.56 86 ASN A CA 1
ATOM 684 C C . ASN A 1 86 ? -0.581 -5.891 -2.759 1.00 97.56 86 ASN A C 1
ATOM 686 O O . ASN A 1 86 ? -0.610 -6.530 -3.807 1.00 97.56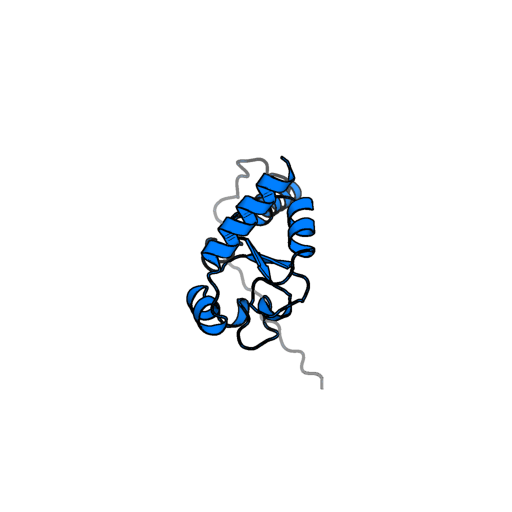 86 ASN A O 1
ATOM 690 N N . LEU A 1 87 ? 0.557 -5.384 -2.276 1.00 97.38 87 LEU A N 1
ATOM 691 C CA . LEU A 1 87 ? 1.877 -5.647 -2.865 1.00 97.38 87 LEU A CA 1
ATOM 692 C C . LEU A 1 87 ? 2.802 -6.286 -1.843 1.00 97.38 87 LEU A C 1
ATOM 694 O O . LEU A 1 87 ? 2.873 -5.822 -0.714 1.00 97.38 87 LEU A O 1
ATOM 698 N N . CYS A 1 88 ? 3.578 -7.291 -2.239 1.00 97.12 88 CYS A N 1
ATOM 699 C CA . CYS A 1 88 ? 4.626 -7.836 -1.378 1.00 97.12 88 CYS A CA 1
ATOM 700 C C . CYS A 1 88 ? 5.794 -6.845 -1.202 1.00 97.12 88 CYS A C 1
ATOM 702 O O . CYS A 1 88 ? 6.016 -5.997 -2.075 1.00 97.12 88 CYS A O 1
ATOM 704 N N . PRO A 1 89 ? 6.610 -6.978 -0.137 1.00 96.06 89 PRO A N 1
ATOM 705 C CA . PRO A 1 89 ? 7.730 -6.071 0.121 1.00 96.06 89 PRO A CA 1
ATOM 706 C C . PRO A 1 89 ? 8.688 -5.894 -1.061 1.00 96.06 89 PRO A C 1
ATOM 708 O O . PRO A 1 89 ? 9.145 -4.784 -1.317 1.00 96.06 89 PRO A O 1
ATOM 711 N N . ARG A 1 90 ? 8.933 -6.962 -1.832 1.00 95.25 90 ARG A N 1
ATOM 712 C CA . ARG A 1 90 ? 9.792 -6.930 -3.024 1.00 95.25 90 ARG A CA 1
ATOM 713 C C . ARG A 1 90 ? 9.244 -6.019 -4.126 1.00 95.25 90 ARG A C 1
ATOM 715 O O . ARG A 1 90 ? 10.005 -5.273 -4.723 1.00 95.25 90 ARG A O 1
ATOM 722 N N . HIS A 1 91 ? 7.942 -6.073 -4.406 1.00 96.44 91 HIS A N 1
ATOM 723 C CA . HIS A 1 91 ? 7.325 -5.239 -5.444 1.00 96.44 91 HIS A CA 1
ATOM 724 C C . HIS A 1 91 ? 6.900 -3.860 -4.928 1.00 96.44 91 HIS A C 1
ATOM 726 O O . HIS A 1 91 ? 6.632 -2.969 -5.729 1.00 96.44 91 HIS A O 1
ATOM 732 N N . HIS A 1 92 ? 6.872 -3.650 -3.613 1.00 95.31 92 HIS A N 1
ATOM 733 C CA . HIS A 1 92 ? 6.561 -2.354 -3.017 1.00 95.31 92 HIS A CA 1
ATOM 734 C C . HIS A 1 92 ? 7.807 -1.485 -2.780 1.00 95.31 92 HIS A C 1
ATOM 736 O O . HIS A 1 92 ? 7.793 -0.311 -3.144 1.00 95.31 92 HIS A O 1
ATOM 742 N N . ARG A 1 93 ? 8.877 -2.034 -2.187 1.00 94.06 93 ARG A N 1
ATOM 743 C CA . ARG A 1 93 ? 10.029 -1.286 -1.635 1.00 94.06 93 ARG A CA 1
ATOM 744 C C . ARG A 1 93 ? 11.210 -1.203 -2.609 1.00 94.06 93 ARG A C 1
ATOM 746 O O . ARG A 1 93 ? 11.262 -1.929 -3.589 1.00 94.06 93 ARG A O 1
ATOM 753 N N . HIS A 1 94 ? 12.200 -0.354 -2.329 1.00 85.69 94 HIS A N 1
ATOM 754 C CA . HIS A 1 94 ? 13.355 -0.075 -3.209 1.00 85.69 94 HIS A CA 1
ATOM 755 C C . HIS A 1 94 ? 14.348 -1.242 -3.418 1.00 85.69 94 HIS A C 1
ATOM 757 O O . HIS A 1 94 ? 15.391 -1.050 -4.034 1.00 85.69 94 HIS A O 1
ATOM 763 N N . ASP A 1 95 ? 14.048 -2.442 -2.926 1.00 8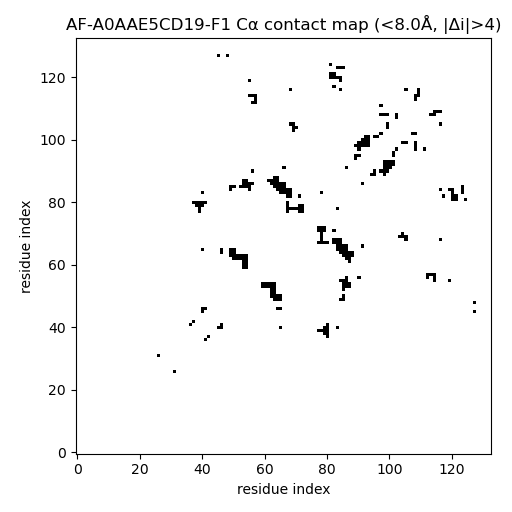2.06 95 ASP A N 1
ATOM 764 C CA . ASP A 1 95 ? 14.991 -3.566 -2.900 1.00 82.06 95 ASP A CA 1
ATOM 765 C C . ASP A 1 95 ? 15.004 -4.379 -4.212 1.00 82.06 95 ASP A C 1
ATOM 767 O O . ASP A 1 95 ? 15.715 -5.378 -4.325 1.00 82.06 95 ASP A O 1
ATOM 771 N N . PHE A 1 96 ? 14.201 -3.986 -5.207 1.00 86.50 96 PHE A N 1
ATOM 772 C CA . PHE A 1 96 ? 14.057 -4.698 -6.475 1.00 86.50 96 PHE A CA 1
ATOM 773 C C . PHE A 1 96 ? 13.841 -3.740 -7.653 1.00 86.50 96 PHE A C 1
ATOM 775 O O . PHE A 1 96 ? 12.986 -2.858 -7.580 1.00 86.50 96 PHE A O 1
ATOM 782 N N . ASP A 1 97 ? 14.567 -3.960 -8.757 1.00 86.00 97 ASP A N 1
ATOM 783 C CA . ASP A 1 97 ? 14.355 -3.229 -10.013 1.00 86.00 97 ASP A CA 1
ATOM 784 C C . ASP A 1 97 ? 12.940 -3.488 -10.541 1.00 86.00 97 ASP A C 1
ATOM 786 O O . ASP A 1 97 ? 12.569 -4.610 -10.898 1.00 86.00 97 ASP A O 1
ATOM 790 N N . GLY A 1 98 ? 12.142 -2.429 -10.647 1.00 90.06 98 GLY A N 1
ATOM 791 C CA . GLY A 1 98 ? 10.737 -2.537 -11.015 1.00 90.06 98 GLY A CA 1
ATOM 792 C C . GLY A 1 98 ? 9.765 -2.607 -9.848 1.00 90.06 98 GLY A C 1
ATOM 793 O O . GLY A 1 98 ? 8.595 -2.917 -10.073 1.00 90.06 98 GLY A O 1
ATOM 794 N N . SER A 1 99 ? 10.204 -2.339 -8.622 1.00 94.69 99 SER A N 1
ATOM 795 C CA . SER A 1 99 ? 9.266 -2.081 -7.535 1.00 94.69 99 SER A CA 1
ATOM 796 C C . SER A 1 99 ? 8.523 -0.757 -7.737 1.00 94.69 99 SER A C 1
ATOM 798 O O . SER A 1 99 ? 8.939 0.118 -8.499 1.00 94.69 99 SER A O 1
ATOM 800 N N . LEU A 1 100 ? 7.404 -0.584 -7.036 1.00 93.44 100 LEU A N 1
ATOM 801 C CA . LEU A 1 100 ? 6.588 0.624 -7.129 1.00 93.44 100 LEU A CA 1
ATOM 802 C C . LEU A 1 100 ? 7.357 1.874 -6.681 1.00 93.44 100 LEU A C 1
ATOM 804 O O . LEU A 1 100 ? 7.256 2.926 -7.311 1.00 93.44 100 LEU A O 1
ATOM 808 N N . HIS A 1 101 ? 8.144 1.753 -5.612 1.00 90.81 101 HIS A N 1
ATOM 809 C CA . HIS A 1 101 ? 8.989 2.829 -5.104 1.00 90.81 101 HIS A CA 1
ATOM 810 C C . HIS A 1 101 ? 10.166 3.173 -6.029 1.00 90.81 101 HIS A C 1
ATOM 812 O O . HIS A 1 101 ? 10.564 4.335 -6.086 1.00 90.81 101 HIS A O 1
ATOM 818 N N . ASP A 1 102 ? 10.717 2.191 -6.744 1.00 91.50 102 ASP A N 1
ATOM 819 C CA . ASP A 1 102 ? 11.776 2.399 -7.736 1.00 91.50 102 ASP A CA 1
ATOM 820 C C . ASP A 1 102 ? 11.239 3.088 -9.003 1.00 91.50 102 ASP A C 1
ATOM 822 O O . ASP A 1 102 ? 11.737 4.132 -9.424 1.00 91.50 102 ASP A O 1
ATOM 826 N N . LEU A 1 103 ? 10.143 2.569 -9.565 1.00 90.38 103 LEU A N 1
ATOM 827 C CA . LEU A 1 103 ? 9.536 3.122 -10.779 1.00 90.38 103 LEU A CA 1
ATOM 828 C C . LEU A 1 103 ? 8.905 4.502 -10.554 1.00 90.38 103 LEU A C 1
ATOM 830 O O . LEU A 1 103 ? 8.842 5.311 -11.488 1.00 90.38 103 LEU A O 1
ATOM 834 N N . GLY A 1 104 ? 8.413 4.752 -9.336 1.00 88.50 104 GLY A N 1
ATOM 835 C CA . GLY A 1 104 ? 7.857 6.031 -8.889 1.00 88.50 104 GLY A CA 1
ATOM 836 C C . GLY A 1 104 ? 6.554 6.451 -9.579 1.00 88.50 104 GLY A C 1
ATOM 837 O O . GLY A 1 104 ? 6.078 7.562 -9.356 1.00 88.50 104 GLY A O 1
ATOM 838 N N . SER A 1 105 ? 5.976 5.597 -10.426 1.00 91.06 105 SER A N 1
ATOM 839 C CA . SER A 1 105 ? 4.784 5.882 -11.228 1.00 91.06 105 SER A CA 1
ATOM 840 C C . SER A 1 105 ? 3.941 4.621 -11.387 1.00 91.06 105 SER A C 1
ATOM 842 O O . SER A 1 105 ? 4.471 3.534 -11.630 1.00 91.06 105 SER A O 1
ATOM 844 N N . VAL A 1 106 ? 2.622 4.797 -11.272 1.00 92.81 106 VAL A N 1
ATOM 845 C CA . VAL A 1 106 ? 1.628 3.741 -11.509 1.00 92.81 106 VAL A CA 1
ATOM 846 C C . VAL A 1 106 ? 1.745 3.226 -12.939 1.00 92.81 106 VAL A C 1
ATOM 848 O O . VAL A 1 106 ? 1.845 2.029 -13.161 1.00 92.81 106 VAL A O 1
ATOM 851 N N . GLU A 1 107 ? 1.841 4.139 -13.900 1.00 94.62 107 GLU A N 1
ATOM 852 C CA . GLU A 1 107 ? 1.866 3.843 -15.330 1.00 94.62 107 GLU A CA 1
ATOM 853 C C . GLU A 1 107 ? 3.081 2.983 -15.706 1.00 94.62 107 GLU A C 1
ATOM 855 O O . GLU A 1 107 ? 2.978 2.041 -16.493 1.00 94.62 107 GLU A O 1
ATOM 860 N N . ARG A 1 108 ? 4.247 3.275 -15.113 1.00 94.62 108 ARG A N 1
ATOM 861 C CA . ARG A 1 108 ? 5.460 2.468 -15.311 1.00 94.62 108 ARG A CA 1
ATOM 862 C C . ARG A 1 108 ? 5.329 1.078 -14.694 1.00 94.62 108 ARG A C 1
ATOM 864 O O . ARG A 1 108 ? 5.797 0.109 -15.292 1.00 94.62 108 ARG A O 1
ATOM 871 N N . PHE A 1 109 ? 4.709 0.980 -13.519 1.00 96.06 109 PHE A N 1
ATOM 872 C CA . PHE A 1 109 ? 4.493 -0.295 -12.838 1.00 96.06 109 PHE A CA 1
ATOM 873 C C . PHE A 1 109 ? 3.515 -1.185 -13.613 1.00 96.06 109 PHE A C 1
ATOM 875 O O . PHE A 1 109 ? 3.840 -2.338 -13.907 1.00 96.06 109 PHE A O 1
ATOM 882 N N . ASP A 1 110 ? 2.381 -0.622 -14.031 1.00 96.81 110 ASP A N 1
ATOM 883 C CA . ASP A 1 110 ? 1.375 -1.276 -14.870 1.00 96.81 110 ASP A CA 1
ATOM 884 C C . ASP A 1 110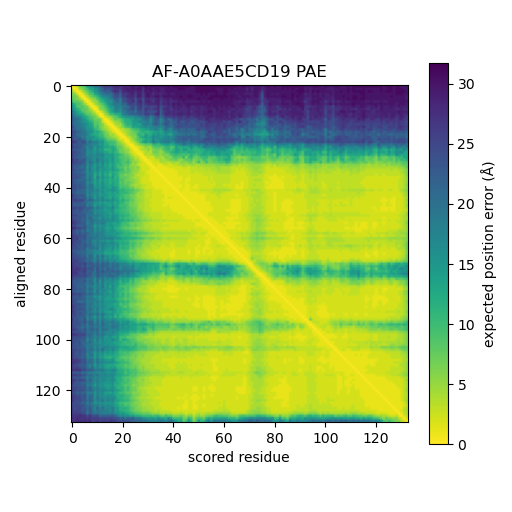 ? 2.007 -1.817 -16.159 1.00 96.81 110 ASP A C 1
ATOM 886 O O . ASP A 1 110 ? 1.829 -2.985 -16.511 1.00 96.81 110 ASP A O 1
ATOM 890 N N . ALA A 1 111 ? 2.837 -1.007 -16.827 1.00 96.56 111 ALA A N 1
ATOM 891 C CA . ALA A 1 111 ? 3.519 -1.406 -18.053 1.00 96.56 111 ALA A CA 1
ATOM 892 C C . ALA A 1 111 ? 4.522 -2.559 -17.853 1.00 96.56 111 ALA A C 1
ATOM 894 O O . ALA A 1 111 ? 4.590 -3.449 -18.715 1.00 96.56 111 ALA A O 1
ATOM 895 N N . LYS A 1 112 ? 5.286 -2.550 -16.746 1.00 95.69 112 LYS A N 1
ATOM 896 C CA . LYS A 1 112 ? 6.308 -3.567 -16.428 1.00 95.69 112 LYS A CA 1
ATOM 897 C C . LYS A 1 112 ? 5.675 -4.898 -16.027 1.00 95.69 112 LYS A C 1
ATOM 899 O O . LYS A 1 112 ? 6.071 -5.932 -16.556 1.00 95.69 112 LYS A O 1
ATOM 904 N N . TRP A 1 113 ? 4.669 -4.867 -15.155 1.00 95.75 113 TRP A N 1
ATOM 905 C CA . TRP A 1 113 ? 4.062 -6.072 -14.574 1.00 95.75 113 TRP A CA 1
ATOM 906 C C . TRP A 1 113 ? 2.762 -6.516 -15.233 1.00 95.75 113 TRP A C 1
ATOM 908 O O . TRP A 1 113 ? 2.189 -7.517 -14.813 1.00 95.75 113 TRP A O 1
ATOM 918 N N . LYS A 1 114 ? 2.298 -5.793 -16.260 1.00 96.06 114 LYS A N 1
ATOM 919 C CA . LYS A 1 114 ? 1.007 -6.040 -16.924 1.00 96.06 114 LYS A CA 1
ATOM 920 C C . LYS A 1 114 ? -0.139 -6.062 -15.910 1.00 96.06 114 LYS A C 1
ATOM 922 O O . LYS A 1 114 ? -0.972 -6.962 -15.907 1.00 96.06 114 LYS A O 1
ATOM 927 N N . THR A 1 115 ? -0.136 -5.061 -15.035 1.00 95.62 115 THR A N 1
ATOM 928 C CA . THR A 1 115 ? -1.160 -4.850 -14.004 1.00 95.62 115 THR A CA 1
ATOM 929 C C . THR A 1 115 ? -2.001 -3.618 -14.331 1.00 95.62 115 THR A C 1
ATOM 931 O O . THR A 1 115 ? -1.657 -2.854 -15.230 1.00 95.62 115 THR A O 1
ATOM 934 N N . ASP A 1 116 ? -3.116 -3.461 -13.620 1.00 96.62 116 ASP A N 1
ATOM 935 C CA . ASP A 1 116 ? -3.859 -2.204 -13.527 1.00 96.62 116 ASP A CA 1
ATOM 936 C C . ASP A 1 116 ? -4.022 -1.885 -12.040 1.00 96.62 116 ASP A C 1
ATOM 938 O O . ASP A 1 116 ? -4.968 -2.328 -11.381 1.00 96.62 116 ASP A O 1
ATOM 942 N N . LEU A 1 117 ? -3.057 -1.158 -11.475 1.00 95.44 117 LEU A N 1
ATOM 943 C CA . LEU A 1 117 ? -3.037 -0.869 -10.043 1.00 95.44 117 LEU A CA 1
ATOM 944 C C . LEU A 1 117 ? -4.262 -0.066 -9.582 1.00 95.44 117 LEU A C 1
ATOM 946 O O . LEU A 1 117 ? -4.695 -0.196 -8.433 1.00 95.44 117 LEU A O 1
ATOM 950 N N . ARG A 1 118 ? -4.847 0.760 -10.459 1.00 94.94 118 ARG A N 1
ATOM 951 C CA . ARG A 1 118 ? -6.052 1.535 -10.129 1.00 94.94 118 ARG A CA 1
ATOM 952 C C . ARG A 1 118 ? -7.265 0.621 -10.018 1.00 94.94 118 ARG A C 1
ATOM 954 O O . ARG A 1 118 ? -8.084 0.812 -9.118 1.00 94.94 118 ARG A O 1
ATOM 961 N N . GLN A 1 119 ? -7.380 -0.366 -10.900 1.00 96.62 119 GLN A N 1
ATOM 962 C CA . GLN A 1 119 ? -8.424 -1.377 -10.809 1.00 96.62 119 GLN A CA 1
ATOM 963 C C . GLN A 1 119 ? -8.207 -2.298 -9.604 1.00 96.62 119 GLN A C 1
ATOM 965 O O . GLN A 1 119 ? -9.154 -2.532 -8.855 1.00 96.62 119 GLN A O 1
ATOM 970 N N . VAL A 1 120 ? -6.964 -2.701 -9.323 1.00 97.00 120 VAL A N 1
ATOM 971 C CA . VAL A 1 120 ? -6.616 -3.468 -8.114 1.00 97.00 120 VAL A CA 1
ATOM 972 C C . VAL A 1 120 ? -7.048 -2.731 -6.844 1.00 97.00 120 VAL A C 1
ATOM 974 O O . VAL A 1 120 ? -7.646 -3.344 -5.962 1.00 97.00 120 VAL A O 1
ATOM 977 N N . ALA A 1 121 ? -6.817 -1.418 -6.746 1.00 96.81 121 ALA A N 1
ATOM 978 C CA . ALA A 1 121 ? -7.254 -0.628 -5.592 1.00 96.81 121 ALA A CA 1
ATOM 979 C C . ALA A 1 121 ? -8.786 -0.636 -5.423 1.00 96.81 121 ALA A C 1
ATOM 981 O O . ALA A 1 121 ? -9.294 -0.814 -4.312 1.00 96.81 121 ALA A O 1
ATOM 982 N N . LYS A 1 122 ? -9.538 -0.500 -6.526 1.00 96.69 122 LYS A N 1
ATOM 983 C CA . LYS A 1 122 ? -11.009 -0.589 -6.515 1.00 96.69 122 LYS A CA 1
ATOM 984 C C . LYS A 1 122 ? -11.490 -1.974 -6.092 1.00 96.69 122 LYS A C 1
ATOM 986 O O . LYS A 1 122 ? -12.389 -2.076 -5.260 1.00 96.69 122 LYS A O 1
ATOM 991 N N . ASP A 1 123 ? -10.884 -3.028 -6.629 1.00 97.06 123 ASP A N 1
ATOM 992 C CA . ASP A 1 123 ? -11.239 -4.408 -6.306 1.00 97.06 123 ASP A CA 1
ATOM 993 C C . ASP A 1 123 ? -10.915 -4.740 -4.850 1.00 97.06 123 ASP A C 1
ATOM 995 O O . ASP A 1 123 ? -11.723 -5.369 -4.170 1.00 97.06 123 ASP A O 1
ATOM 999 N N . LEU A 1 124 ? -9.778 -4.265 -4.337 1.00 96.56 124 LEU A N 1
ATOM 1000 C CA . LEU A 1 124 ? -9.429 -4.394 -2.927 1.00 96.56 124 LEU A CA 1
ATOM 1001 C C . LEU A 1 124 ? -10.449 -3.677 -2.038 1.00 96.56 124 LEU A C 1
ATOM 1003 O O . LEU A 1 124 ? -10.869 -4.204 -1.008 1.00 96.56 124 LEU A O 1
ATOM 1007 N N . GLN A 1 125 ? -10.865 -2.473 -2.433 1.00 95.38 125 GLN A N 1
ATOM 1008 C CA . GLN A 1 125 ? -11.873 -1.716 -1.705 1.00 95.38 125 GLN A CA 1
ATOM 1009 C C . GLN A 1 125 ? -13.231 -2.423 -1.695 1.00 95.38 125 GLN A C 1
ATOM 1011 O O . GLN A 1 125 ? -13.911 -2.381 -0.669 1.00 95.38 125 GLN A O 1
ATOM 1016 N N . ARG A 1 126 ? -13.614 -3.061 -2.805 1.00 96.25 126 ARG A N 1
A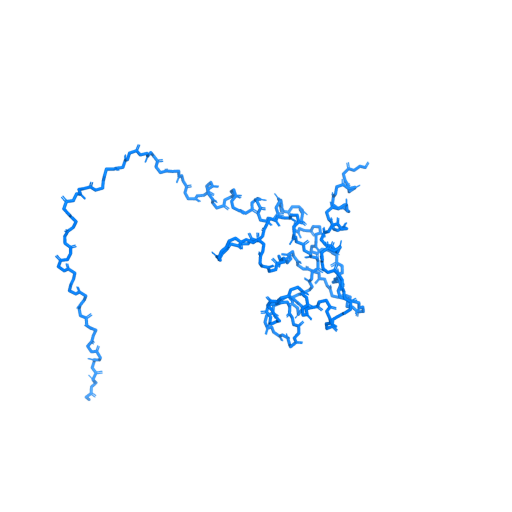TOM 1017 C CA . ARG A 1 126 ? -14.824 -3.882 -2.894 1.00 96.25 126 ARG A CA 1
ATOM 1018 C C . ARG A 1 126 ? -14.727 -5.095 -1.965 1.00 96.25 126 ARG A C 1
ATOM 1020 O O . ARG A 1 126 ? -15.550 -5.203 -1.066 1.00 96.25 126 ARG A O 1
ATOM 1027 N N . LYS A 1 127 ? -13.664 -5.900 -2.083 1.00 96.06 127 LYS A N 1
ATOM 1028 C CA . LYS A 1 127 ? -13.433 -7.088 -1.235 1.00 96.06 127 LYS A CA 1
ATOM 1029 C C . LYS A 1 127 ? -13.446 -6.763 0.258 1.00 96.06 127 LYS A C 1
ATOM 1031 O O . LYS A 1 127 ? -13.946 -7.540 1.057 1.00 96.06 127 LYS A O 1
ATOM 1036 N N . TRP A 1 128 ? -12.884 -5.617 0.641 1.00 95.00 128 TRP A N 1
ATOM 1037 C CA . TRP A 1 128 ? -12.907 -5.166 2.031 1.00 95.00 128 TRP A CA 1
ATOM 1038 C C . TRP A 1 128 ? -14.326 -4.872 2.537 1.00 95.00 128 TRP A C 1
ATOM 1040 O O . TRP A 1 128 ? -14.611 -5.154 3.691 1.00 95.00 128 TRP A O 1
ATOM 1050 N N . ARG A 1 129 ? -15.202 -4.306 1.696 1.00 93.19 129 ARG A N 1
ATOM 1051 C CA . ARG A 1 129 ? -16.596 -4.007 2.067 1.00 93.19 129 ARG A CA 1
ATOM 1052 C C . ARG A 1 129 ? -17.454 -5.267 2.140 1.00 93.19 129 ARG A C 1
ATOM 1054 O O . ARG A 1 129 ? -18.211 -5.408 3.085 1.00 93.19 129 ARG A O 1
ATOM 1061 N N . GLU A 1 130 ? -17.284 -6.168 1.177 1.00 93.38 130 GLU A N 1
ATOM 1062 C CA . GLU A 1 130 ? -18.028 -7.435 1.086 1.00 93.38 130 GLU A CA 1
ATOM 1063 C C . GLU A 1 130 ? -17.656 -8.424 2.201 1.00 93.38 130 GLU A C 1
ATOM 1065 O O . GLU A 1 130 ? -18.384 -9.370 2.455 1.00 93.38 130 GLU A O 1
ATOM 1070 N N . ARG A 1 131 ? -16.517 -8.236 2.881 1.00 85.00 131 ARG A N 1
ATOM 1071 C CA . ARG A 1 131 ? -16.100 -9.093 4.002 1.00 85.00 131 ARG A CA 1
ATOM 1072 C C . ARG A 1 131 ? -17.054 -9.009 5.201 1.00 85.00 131 ARG A C 1
ATOM 1074 O O . ARG A 1 131 ? -17.108 -9.944 5.994 1.00 85.00 131 ARG A O 1
ATOM 1081 N N . ASP A 1 132 ? -17.713 -7.866 5.364 1.00 63.22 132 ASP A N 1
ATOM 1082 C CA . ASP A 1 132 ? -18.588 -7.580 6.501 1.00 63.22 132 ASP A CA 1
ATOM 1083 C C . ASP A 1 132 ? -20.074 -7.880 6.197 1.00 63.22 132 ASP A C 1
ATOM 1085 O O . ASP A 1 132 ? -20.917 -7.674 7.072 1.00 63.22 132 ASP A O 1
ATOM 1089 N N . GLU A 1 133 ? -20.388 -8.348 4.979 1.00 53.12 133 GLU A N 1
ATOM 1090 C CA . GLU A 1 133 ? -21.714 -8.833 4.548 1.00 53.12 133 GLU A CA 1
ATOM 1091 C C . GLU A 1 133 ? -21.829 -10.358 4.697 1.00 53.12 133 GLU A C 1
ATOM 1093 O O . GLU A 1 133 ? -22.909 -10.814 5.140 1.00 53.12 133 GLU A O 1
#

Organism: NCBI:txid3056748